Protein AF-Q3Z8H6-F1 (afdb_monomer_lite)

Organism: Dehalococcoides mccartyi (strain ATCC BAA-2266 / KCTC 15142 / 195) (NCBI:txid243164)

Foldseek 3Di:
DVVVLVVQLVVLVVQLVVLVVQVCVLVPDDCSVVDPCSVVSVVVSVVSNVVSVVSNVVSVVVVVVVD

Secondary structure (DSSP, 8-state):
-HHHHHHHHHHHHHHHHHHHHHHHHHHHSTTGGGSTTHHHHHHHHHHHHHHHHHHHHHHHHHHHTT-

Sequence (67 aa):
MEKELADSMMSCLDELSKVLSRRRELLSKKGACEDYYFYYDLAAIDEEETKALNKLNELGQTGDTAE

Radius of gyration: 15.62 Å; chains: 1; bounding box: 38×13×42 Å

Structure (mmCIF, N/CA/C/O backbone):
data_AF-Q3Z8H6-F1
#
_entry.id   AF-Q3Z8H6-F1
#
loop_
_atom_site.group_PDB
_atom_site.id
_atom_site.type_symbol
_atom_site.label_atom_id
_atom_site.label_alt_id
_atom_site.label_comp_id
_atom_site.label_asym_id
_atom_site.label_entity_id
_atom_site.label_seq_id
_atom_site.pdbx_PDB_ins_code
_atom_site.Cartn_x
_atom_site.Cartn_y
_atom_site.Cartn_z
_atom_site.occupancy
_atom_site.B_iso_or_equiv
_atom_site.auth_seq_id
_atom_site.auth_comp_id
_atom_site.auth_asym_id
_atom_site.auth_atom_id
_atom_site.pdbx_PDB_model_num
ATOM 1 N N . MET A 1 1 ? -13.451 -5.932 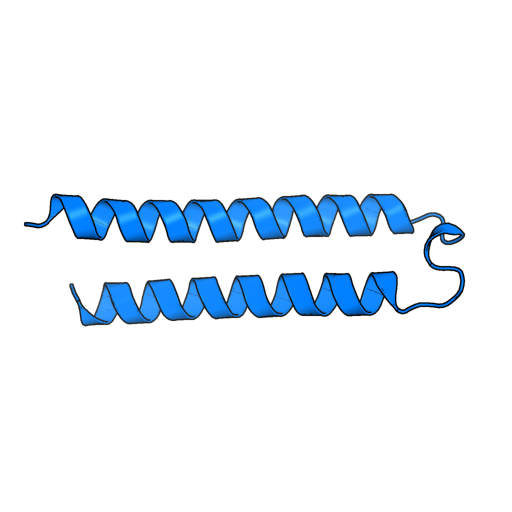23.631 1.00 67.81 1 MET A N 1
ATOM 2 C CA . MET A 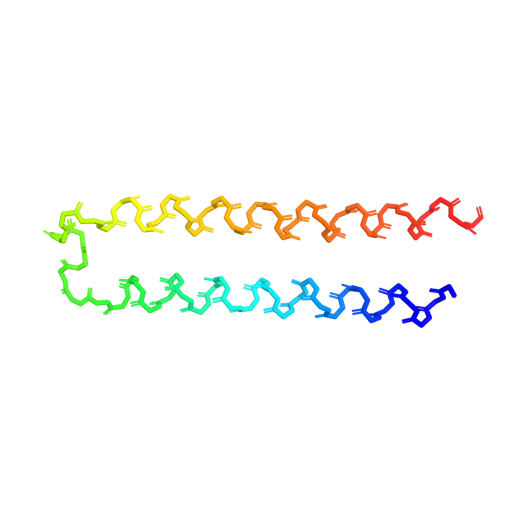1 1 ? -13.697 -4.719 22.829 1.00 67.81 1 MET A CA 1
ATOM 3 C C . MET A 1 1 ? -12.437 -3.876 22.648 1.00 67.81 1 MET A C 1
ATOM 5 O O . MET A 1 1 ? -11.855 -3.983 21.584 1.00 67.81 1 MET A O 1
ATOM 9 N N . GLU A 1 2 ? -11.927 -3.141 23.648 1.00 78.31 2 GLU A N 1
ATOM 10 C CA . GLU A 1 2 ? -10.738 -2.269 23.455 1.00 78.31 2 GLU A CA 1
ATOM 11 C C . GLU A 1 2 ? -9.466 -3.018 23.021 1.00 78.31 2 GLU A C 1
ATOM 13 O O . GLU A 1 2 ? -8.783 -2.600 22.090 1.00 78.31 2 GLU A O 1
ATOM 18 N N . LYS A 1 3 ? -9.165 -4.164 23.648 1.00 84.19 3 LYS A N 1
ATOM 19 C CA . LYS A 1 3 ? -8.005 -4.990 23.273 1.00 84.19 3 LYS A CA 1
ATOM 20 C C . LYS A 1 3 ? -8.113 -5.538 21.845 1.00 84.19 3 LYS A C 1
ATOM 22 O O . LYS A 1 3 ? -7.143 -5.508 21.105 1.00 84.19 3 LYS A O 1
ATOM 27 N N . GLU A 1 4 ? -9.298 -6.000 21.451 1.00 86.50 4 GLU A N 1
ATOM 28 C CA . GLU A 1 4 ? -9.544 -6.536 20.104 1.00 86.50 4 GLU A CA 1
ATOM 29 C C . GLU A 1 4 ? -9.458 -5.438 19.038 1.00 86.50 4 GLU A C 1
ATOM 31 O O . GLU A 1 4 ? -8.947 -5.680 17.944 1.00 86.50 4 GLU A O 1
ATOM 36 N N . LEU A 1 5 ? -9.910 -4.223 19.367 1.00 86.12 5 LEU A N 1
ATOM 37 C CA . LEU A 1 5 ? -9.758 -3.048 18.514 1.00 86.12 5 LEU A CA 1
ATOM 38 C C . LEU A 1 5 ? -8.279 -2.682 18.343 1.00 86.12 5 LEU A C 1
ATOM 40 O O . LEU A 1 5 ? -7.827 -2.496 17.216 1.00 86.12 5 LEU A O 1
ATOM 44 N N . ALA A 1 6 ? -7.513 -2.648 19.436 1.00 88.00 6 ALA A N 1
ATOM 45 C CA . ALA A 1 6 ? -6.079 -2.366 19.403 1.00 88.00 6 ALA A CA 1
ATOM 46 C C . ALA A 1 6 ? -5.297 -3.417 18.596 1.00 88.00 6 ALA A C 1
ATOM 48 O O . ALA A 1 6 ? -4.473 -3.051 17.756 1.00 88.00 6 ALA A O 1
ATOM 49 N N . ASP A 1 7 ? -5.593 -4.705 18.789 1.00 90.88 7 ASP A N 1
ATOM 50 C CA . ASP A 1 7 ? -4.984 -5.801 18.025 1.00 90.88 7 ASP A CA 1
ATOM 51 C C . ASP A 1 7 ? -5.324 -5.678 16.523 1.00 90.88 7 ASP A C 1
ATOM 53 O O . ASP A 1 7 ? -4.454 -5.826 15.659 1.00 90.88 7 ASP A O 1
ATOM 57 N N . SER A 1 8 ? -6.572 -5.316 16.199 1.00 89.94 8 SER A N 1
ATOM 58 C CA . SER A 1 8 ? -7.028 -5.104 14.816 1.00 89.94 8 SER A CA 1
ATOM 59 C C . SER A 1 8 ? -6.365 -3.890 14.156 1.00 89.94 8 SER A C 1
ATOM 61 O O . SER A 1 8 ? -5.939 -3.970 13.001 1.00 89.94 8 SER A O 1
ATOM 63 N N . MET A 1 9 ? -6.224 -2.779 14.885 1.00 90.38 9 MET A N 1
ATOM 64 C CA . MET A 1 9 ? -5.510 -1.587 14.420 1.00 90.38 9 MET A CA 1
ATOM 65 C C . MET A 1 9 ? -4.029 -1.885 14.185 1.00 90.38 9 MET A C 1
ATOM 67 O O . MET A 1 9 ? -3.486 -1.518 13.144 1.00 90.38 9 MET A O 1
ATOM 71 N N . MET A 1 10 ? -3.382 -2.596 15.112 1.00 92.44 10 MET A N 1
ATOM 72 C CA . MET A 1 10 ? -1.970 -2.957 14.995 1.00 92.44 10 MET A CA 1
ATOM 73 C C . MET A 1 10 ? -1.717 -3.856 13.778 1.00 92.44 10 MET A C 1
ATOM 75 O O . MET A 1 10 ? -0.749 -3.635 13.051 1.00 92.44 10 MET A O 1
ATOM 79 N N . SER A 1 11 ? -2.625 -4.795 13.489 1.00 92.81 11 SER A N 1
ATOM 80 C CA . SER A 1 11 ? -2.574 -5.604 12.264 1.00 92.81 11 SER A CA 1
ATOM 81 C C . SER A 1 11 ? -2.687 -4.752 10.994 1.00 92.81 11 SER A C 1
ATOM 83 O O . SER A 1 11 ? -1.937 -4.972 10.047 1.00 92.81 11 SER A O 1
ATOM 85 N N . CYS A 1 12 ? -3.590 -3.765 10.958 1.00 92.94 12 CYS A N 1
ATOM 86 C CA . CYS A 1 12 ? -3.737 -2.881 9.791 1.00 92.94 12 CYS A CA 1
ATOM 87 C C . CYS A 1 12 ? -2.497 -2.003 9.578 1.00 92.94 12 CYS A C 1
ATOM 89 O O . CYS A 1 12 ? -2.071 -1.781 8.445 1.00 92.94 12 CYS A O 1
ATOM 91 N N . LEU A 1 13 ? -1.887 -1.523 10.664 1.00 93.31 13 LEU A N 1
ATOM 92 C CA . LEU A 1 13 ? -0.648 -0.749 10.602 1.00 93.31 13 LEU A CA 1
ATOM 93 C C . LEU A 1 13 ? 0.536 -1.596 10.108 1.00 93.31 13 LEU A C 1
ATOM 95 O O . LEU A 1 13 ? 1.363 -1.096 9.344 1.00 93.31 13 LEU A O 1
ATOM 99 N N . ASP A 1 14 ? 0.609 -2.874 10.489 1.00 95.50 14 ASP A N 1
ATOM 100 C CA . ASP A 1 14 ? 1.613 -3.810 9.966 1.00 95.50 14 ASP A CA 1
ATOM 101 C C . ASP A 1 14 ? 1.422 -4.075 8.460 1.00 95.50 14 ASP A C 1
ATOM 103 O O . ASP A 1 14 ? 2.388 -4.041 7.694 1.00 95.50 14 ASP A O 1
ATOM 107 N N . GLU A 1 15 ? 0.176 -4.258 8.008 1.00 94.06 15 GLU A N 1
ATOM 108 C CA . GLU A 1 15 ? -0.168 -4.369 6.582 1.00 94.06 15 GLU A CA 1
ATOM 109 C C . GLU A 1 15 ? 0.285 -3.119 5.799 1.00 94.06 15 GLU A C 1
ATOM 111 O O . GLU A 1 15 ? 1.017 -3.244 4.814 1.00 94.06 15 GLU A O 1
ATOM 116 N N . LEU A 1 16 ? -0.042 -1.912 6.280 1.00 95.00 16 LEU A N 1
ATOM 117 C CA . LEU A 1 16 ? 0.397 -0.647 5.669 1.00 95.00 16 LEU A CA 1
ATOM 118 C C . LEU A 1 16 ? 1.925 -0.520 5.613 1.00 95.00 16 LEU A C 1
ATOM 120 O O . LEU A 1 16 ? 2.485 -0.124 4.589 1.00 95.00 16 LEU A O 1
ATOM 124 N N . SER A 1 17 ? 2.618 -0.888 6.692 1.00 96.62 17 SER A N 1
ATOM 125 C CA . SER A 1 17 ? 4.083 -0.848 6.764 1.00 96.62 17 SER A CA 1
ATOM 126 C C . SER A 1 17 ? 4.742 -1.727 5.692 1.00 96.62 17 SER A C 1
ATOM 128 O O . SER A 1 17 ? 5.723 -1.320 5.052 1.00 96.62 17 SER A O 1
ATOM 130 N N . LYS A 1 18 ? 4.180 -2.917 5.438 1.00 96.50 18 LYS A N 1
ATOM 131 C CA . LYS A 1 18 ? 4.650 -3.831 4.383 1.00 96.50 18 LYS A CA 1
ATOM 132 C C . LYS A 1 18 ? 4.427 -3.249 2.990 1.00 96.50 18 LYS A C 1
ATOM 134 O O . LYS A 1 18 ? 5.359 -3.262 2.184 1.00 96.50 18 LYS A O 1
ATOM 139 N N . VAL A 1 19 ? 3.245 -2.687 2.728 1.00 96.56 19 VAL A N 1
ATOM 140 C CA . VAL A 1 19 ? 2.914 -2.051 1.441 1.00 96.56 19 VAL A CA 1
ATOM 141 C C . VAL A 1 19 ? 3.860 -0.883 1.147 1.00 96.56 19 VAL A C 1
ATOM 143 O O . VAL A 1 19 ? 4.479 -0.831 0.082 1.00 96.56 19 VAL A O 1
ATOM 146 N N . LEU A 1 20 ? 4.075 0.007 2.121 1.00 95.12 20 LEU A N 1
ATOM 147 C CA . LEU A 1 20 ? 5.000 1.139 1.989 1.00 95.12 20 LEU A CA 1
ATOM 148 C C . LEU A 1 20 ? 6.452 0.685 1.786 1.00 95.12 20 LEU A C 1
ATOM 150 O O . LEU A 1 20 ? 7.192 1.279 0.996 1.00 95.12 20 LEU A O 1
ATOM 154 N N . SER A 1 21 ? 6.863 -0.389 2.462 1.00 97.31 21 SER A N 1
ATOM 155 C CA . SER A 1 21 ? 8.193 -0.975 2.279 1.00 97.31 21 SER A CA 1
ATOM 156 C C . SER A 1 21 ? 8.384 -1.522 0.864 1.00 97.31 21 SER A C 1
ATOM 158 O O . SER A 1 21 ? 9.412 -1.236 0.247 1.00 97.31 21 SER A O 1
ATOM 160 N N . ARG A 1 22 ? 7.382 -2.227 0.325 1.00 96.19 22 ARG A N 1
ATOM 161 C CA . ARG A 1 22 ? 7.382 -2.741 -1.051 1.00 96.19 22 ARG A CA 1
ATOM 162 C C . ARG A 1 22 ? 7.397 -1.606 -2.078 1.00 96.19 22 ARG A C 1
ATOM 164 O O . ARG A 1 22 ? 8.175 -1.667 -3.027 1.00 96.19 22 ARG A O 1
ATOM 171 N N . ARG A 1 23 ? 6.624 -0.533 -1.857 1.00 96.06 23 ARG A N 1
ATOM 172 C CA . ARG A 1 23 ? 6.667 0.682 -2.695 1.00 96.06 23 ARG A CA 1
ATOM 173 C C . ARG A 1 23 ? 8.072 1.267 -2.741 1.00 96.06 23 ARG A C 1
ATOM 175 O O . ARG A 1 23 ? 8.603 1.526 -3.817 1.00 96.06 23 ARG A O 1
ATOM 182 N N . ARG A 1 24 ? 8.685 1.464 -1.572 1.00 96.38 24 ARG A N 1
ATOM 183 C CA . ARG A 1 24 ? 10.046 2.003 -1.471 1.00 96.38 24 ARG A CA 1
ATOM 184 C C . ARG A 1 24 ? 11.049 1.120 -2.210 1.00 96.38 24 ARG A C 1
ATOM 186 O O . ARG A 1 24 ? 11.896 1.653 -2.917 1.00 96.38 24 ARG A O 1
ATOM 193 N N . GLU A 1 25 ? 10.956 -0.199 -2.064 1.00 95.56 25 GLU A N 1
ATOM 194 C CA . GLU A 1 25 ? 11.828 -1.136 -2.776 1.00 95.56 25 GLU A CA 1
ATOM 195 C C . GLU A 1 25 ? 11.663 -1.016 -4.296 1.00 95.56 25 GLU A C 1
ATOM 197 O O . GLU A 1 25 ? 12.661 -0.831 -4.995 1.00 95.56 25 GLU A O 1
ATOM 202 N N . LEU A 1 26 ? 10.424 -1.036 -4.800 1.00 94.38 26 LEU A N 1
ATOM 203 C CA . LEU A 1 26 ? 10.121 -0.898 -6.227 1.00 94.38 26 LEU A CA 1
ATOM 204 C C . LEU A 1 26 ? 10.707 0.400 -6.802 1.00 94.38 26 LEU A C 1
ATOM 206 O O . LEU A 1 26 ? 11.405 0.366 -7.814 1.00 94.38 26 LEU A O 1
ATOM 210 N N . LEU A 1 27 ? 10.485 1.527 -6.120 1.00 92.62 27 LEU A N 1
ATOM 211 C CA . LEU A 1 27 ? 10.972 2.846 -6.539 1.00 92.62 27 LEU A CA 1
ATOM 212 C C . LEU A 1 27 ? 12.493 3.013 -6.396 1.00 92.62 27 LEU A C 1
ATOM 214 O O . LEU A 1 27 ? 13.079 3.864 -7.062 1.00 92.62 27 LEU A O 1
ATOM 218 N N . SER A 1 28 ? 13.144 2.224 -5.536 1.00 94.06 28 SER A N 1
ATOM 219 C CA . SER A 1 28 ? 14.596 2.295 -5.319 1.00 94.06 28 SER A CA 1
ATOM 220 C C . SER A 1 28 ? 15.420 1.625 -6.422 1.00 94.06 28 SER A C 1
ATOM 222 O O . SER A 1 28 ? 16.626 1.865 -6.525 1.00 94.06 28 SER A O 1
ATOM 224 N N . LYS A 1 29 ? 14.793 0.786 -7.257 1.00 91.88 29 LYS A N 1
ATOM 225 C CA . LYS A 1 29 ? 15.479 0.099 -8.353 1.00 91.88 29 LYS A CA 1
ATOM 226 C C . LYS A 1 29 ? 15.893 1.119 -9.418 1.00 91.88 29 LYS A C 1
ATOM 228 O O . LYS A 1 29 ? 15.089 1.897 -9.926 1.00 91.88 29 LYS A O 1
ATOM 233 N N . LYS A 1 30 ? 17.175 1.124 -9.784 1.00 90.00 30 LYS A N 1
ATOM 234 C CA . LYS A 1 30 ? 17.665 1.972 -10.878 1.00 90.00 30 LYS A CA 1
ATOM 235 C C . LYS A 1 30 ? 16.988 1.546 -12.184 1.00 90.00 30 LYS A C 1
ATOM 237 O O . LYS A 1 30 ? 17.019 0.367 -12.512 1.00 90.00 30 LYS A O 1
ATOM 242 N N . GLY A 1 31 ? 16.409 2.502 -12.909 1.00 87.94 31 GLY A N 1
ATOM 243 C CA . GLY A 1 31 ? 15.656 2.209 -14.132 1.00 87.94 31 GLY A CA 1
ATOM 244 C C . GLY A 1 31 ? 14.332 1.485 -13.870 1.00 87.94 31 GLY A C 1
ATOM 245 O O . GLY A 1 31 ? 13.830 0.833 -14.772 1.00 87.94 31 GLY A O 1
ATOM 246 N N . ALA A 1 32 ? 13.757 1.570 -12.660 1.00 84.38 32 ALA A N 1
ATOM 247 C CA . ALA A 1 32 ? 12.519 0.864 -12.323 1.00 84.38 32 ALA A CA 1
ATOM 248 C C . ALA A 1 32 ? 11.401 1.092 -13.352 1.00 84.38 32 ALA A C 1
ATOM 250 O O . ALA A 1 32 ? 10.742 0.142 -13.737 1.00 84.38 32 ALA A O 1
ATOM 251 N N . CYS A 1 33 ? 11.234 2.318 -13.858 1.00 87.12 33 CYS A N 1
ATOM 252 C CA . CYS A 1 33 ? 10.212 2.644 -14.857 1.00 87.12 33 CYS A CA 1
ATOM 253 C C . CYS A 1 33 ? 10.445 2.038 -16.253 1.00 87.12 33 CYS A C 1
ATOM 255 O O . CYS A 1 33 ? 9.555 2.115 -17.096 1.00 87.12 33 CYS A O 1
ATOM 257 N N . GLU A 1 34 ? 11.622 1.463 -16.508 1.00 91.25 34 GLU A N 1
ATOM 258 C CA . GLU A 1 34 ? 11.957 0.757 -17.749 1.00 91.25 34 GLU A CA 1
ATOM 259 C C . GLU A 1 34 ? 11.533 -0.723 -17.689 1.00 91.25 34 GLU A C 1
ATOM 261 O O . GLU A 1 34 ? 11.470 -1.388 -18.723 1.00 91.25 34 GLU A O 1
ATOM 266 N N . ASP A 1 35 ? 11.218 -1.241 -16.494 1.00 90.12 35 ASP A N 1
ATOM 267 C CA . ASP A 1 35 ? 10.644 -2.573 -16.317 1.00 90.12 35 ASP A CA 1
ATOM 268 C C . ASP A 1 35 ? 9.196 -2.589 -16.830 1.00 90.12 35 ASP A C 1
ATOM 270 O O . ASP A 1 35 ? 8.357 -1.780 -16.426 1.00 90.12 35 ASP A O 1
ATOM 274 N N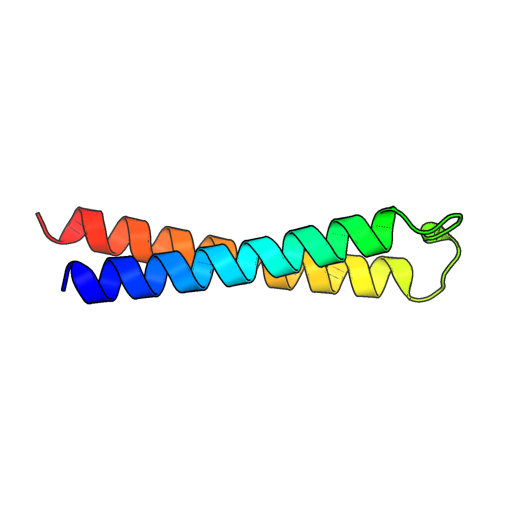 . TYR A 1 36 ? 8.895 -3.547 -17.709 1.00 89.31 36 TYR A N 1
ATOM 275 C CA . TYR A 1 36 ? 7.573 -3.740 -18.304 1.00 89.31 36 TYR A CA 1
ATOM 276 C C . TYR A 1 36 ? 6.456 -3.850 -17.254 1.00 89.31 36 TYR A C 1
ATOM 278 O O . TYR A 1 36 ? 5.340 -3.384 -17.488 1.00 89.31 36 TYR A O 1
ATOM 286 N N . TYR A 1 37 ? 6.750 -4.438 -16.091 1.00 93.19 37 TYR A N 1
ATOM 287 C CA . TYR A 1 37 ? 5.760 -4.649 -15.036 1.00 93.19 37 TYR A CA 1
ATOM 288 C C . TYR A 1 37 ? 5.698 -3.526 -14.000 1.00 93.19 37 TYR A C 1
ATOM 290 O O . TYR A 1 37 ? 4.798 -3.538 -13.165 1.00 93.19 37 TYR A O 1
ATOM 298 N N . PHE A 1 38 ? 6.570 -2.517 -14.073 1.00 93.75 38 PHE A N 1
ATOM 299 C CA . PHE A 1 38 ? 6.681 -1.479 -13.044 1.00 93.75 38 PHE A CA 1
ATOM 300 C C . PHE A 1 38 ? 5.355 -0.800 -12.701 1.00 93.75 38 PHE A C 1
ATOM 302 O O . PHE A 1 38 ? 4.996 -0.685 -11.532 1.00 93.75 38 PHE A O 1
ATOM 309 N N . TYR A 1 39 ? 4.608 -0.364 -13.716 1.00 93.62 39 TYR A N 1
ATOM 310 C CA . TYR A 1 39 ? 3.340 0.331 -13.497 1.00 93.62 39 TYR A CA 1
ATOM 311 C C . TYR A 1 39 ? 2.228 -0.608 -13.018 1.00 93.62 39 TYR A C 1
ATOM 313 O O . TYR A 1 39 ? 1.350 -0.170 -12.280 1.00 93.62 39 TYR A O 1
ATOM 321 N N . TYR A 1 40 ? 2.278 -1.891 -13.390 1.00 95.50 40 TYR A N 1
ATOM 322 C CA . TYR A 1 40 ? 1.353 -2.897 -12.868 1.00 95.50 40 TYR A CA 1
ATOM 323 C C . TYR A 1 40 ? 1.629 -3.185 -11.391 1.00 95.50 40 TYR A C 1
ATOM 325 O O . TYR A 1 40 ? 0.698 -3.198 -10.588 1.00 95.50 40 TYR A O 1
ATOM 333 N N . ASP A 1 41 ? 2.901 -3.341 -11.020 1.00 95.38 41 ASP A N 1
ATOM 334 C CA . ASP A 1 41 ? 3.312 -3.520 -9.629 1.00 95.38 41 ASP A CA 1
ATOM 335 C C . ASP A 1 41 ? 2.967 -2.292 -8.782 1.00 95.38 41 ASP A C 1
ATOM 337 O O . ASP A 1 41 ? 2.493 -2.436 -7.656 1.00 95.38 41 ASP A O 1
ATOM 341 N N . LEU A 1 42 ? 3.154 -1.085 -9.326 1.00 95.56 42 LEU A N 1
ATOM 342 C CA . LEU A 1 42 ? 2.791 0.153 -8.643 1.00 95.56 42 LEU A CA 1
ATOM 343 C C . LEU A 1 42 ? 1.274 0.255 -8.428 1.00 95.56 42 LEU A C 1
ATOM 345 O O . LEU A 1 42 ? 0.843 0.541 -7.317 1.00 95.56 42 LEU A O 1
ATOM 349 N N . ALA A 1 43 ? 0.467 -0.058 -9.445 1.00 96.19 43 ALA A N 1
ATOM 350 C CA . ALA A 1 43 ? -0.990 -0.057 -9.321 1.00 96.19 43 ALA A CA 1
ATOM 351 C C . ALA A 1 43 ? -1.497 -1.097 -8.305 1.00 96.19 43 ALA A C 1
ATOM 353 O O . ALA A 1 43 ? -2.418 -0.814 -7.541 1.00 96.19 43 ALA A O 1
ATOM 354 N N . ALA A 1 44 ? -0.878 -2.281 -8.253 1.00 96.69 44 ALA A N 1
ATOM 355 C CA . ALA A 1 44 ? -1.206 -3.293 -7.251 1.00 96.69 44 ALA A CA 1
ATOM 356 C C . ALA A 1 44 ? -0.891 -2.805 -5.825 1.00 96.69 44 ALA A C 1
ATOM 358 O O . ALA A 1 44 ? -1.690 -2.997 -4.911 1.00 96.69 44 ALA A O 1
ATOM 359 N N . ILE A 1 45 ? 0.243 -2.122 -5.644 1.00 96.75 45 ILE A N 1
ATOM 360 C CA . IL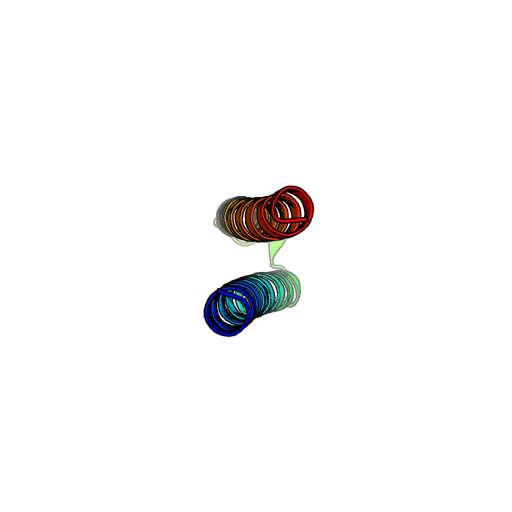E A 1 45 ? 0.622 -1.494 -4.371 1.00 96.75 45 ILE A CA 1
ATOM 361 C C . ILE A 1 45 ? -0.383 -0.401 -3.975 1.00 96.75 45 ILE A C 1
ATOM 363 O O . ILE A 1 45 ? -0.772 -0.340 -2.810 1.00 96.75 45 ILE A O 1
ATOM 367 N N . ASP A 1 46 ? -0.828 0.434 -4.917 1.00 96.38 46 ASP A N 1
ATOM 368 C CA . ASP A 1 46 ? -1.825 1.485 -4.663 1.00 96.38 46 ASP A CA 1
ATOM 369 C C . ASP A 1 46 ? -3.176 0.894 -4.211 1.00 96.38 46 ASP A C 1
ATOM 371 O O . ASP A 1 46 ? -3.832 1.420 -3.305 1.00 96.38 46 ASP A O 1
ATOM 375 N N . GLU A 1 47 ? -3.588 -0.230 -4.806 1.00 96.94 47 GLU A N 1
ATOM 376 C CA . GLU A 1 47 ? -4.806 -0.945 -4.416 1.00 96.94 47 GLU A CA 1
ATOM 377 C C . GLU A 1 47 ? -4.683 -1.563 -3.011 1.00 96.94 47 GLU A C 1
ATOM 379 O O . GLU A 1 47 ? -5.604 -1.440 -2.197 1.00 96.94 47 GLU A O 1
ATOM 384 N N . GLU A 1 48 ? -3.550 -2.206 -2.708 1.00 96.00 48 GLU A N 1
ATOM 385 C CA . GLU A 1 48 ? -3.248 -2.761 -1.381 1.00 96.00 48 GLU A CA 1
ATOM 386 C C . GLU A 1 48 ? -3.235 -1.662 -0.301 1.00 96.00 48 GLU A C 1
ATOM 388 O O . GLU A 1 48 ? -3.849 -1.831 0.756 1.00 96.00 48 GLU A O 1
ATOM 393 N N . GLU A 1 49 ? -2.605 -0.514 -0.581 1.00 95.50 49 GLU A N 1
ATOM 394 C CA . GLU A 1 49 ? -2.564 0.641 0.326 1.00 95.50 49 GLU A CA 1
ATOM 395 C C . GLU A 1 49 ? -3.973 1.169 0.608 1.00 95.50 49 GLU A C 1
ATOM 397 O O . GLU A 1 49 ? -4.356 1.345 1.765 1.00 95.50 49 GLU A O 1
ATOM 402 N N . THR A 1 50 ? -4.772 1.362 -0.444 1.00 95.69 50 THR A N 1
ATOM 403 C CA . THR A 1 50 ? -6.142 1.879 -0.325 1.00 95.69 50 THR A CA 1
ATOM 404 C C . THR A 1 50 ? -7.012 0.965 0.537 1.00 95.69 50 THR A C 1
ATOM 406 O O . THR A 1 50 ? -7.745 1.441 1.405 1.00 95.69 50 THR A O 1
ATOM 409 N N . LYS A 1 51 ? -6.918 -0.358 0.348 1.00 94.19 51 LYS A N 1
ATOM 410 C CA . LYS A 1 51 ? -7.667 -1.335 1.155 1.00 94.19 51 LYS A CA 1
ATOM 411 C C . LYS A 1 51 ? -7.290 -1.264 2.633 1.00 94.19 51 LYS A C 1
ATOM 413 O O . LYS A 1 51 ? -8.179 -1.245 3.483 1.00 94.19 51 LYS A O 1
ATOM 418 N N . ALA A 1 52 ? -5.996 -1.198 2.938 1.00 92.06 52 ALA A N 1
ATOM 419 C CA . ALA A 1 52 ? -5.525 -1.143 4.317 1.00 92.06 52 ALA A CA 1
ATOM 420 C C . ALA A 1 52 ? -5.895 0.188 5.004 1.00 92.06 52 ALA A C 1
ATOM 422 O O . ALA A 1 52 ? -6.303 0.185 6.167 1.00 92.06 52 ALA A O 1
ATOM 423 N N . LEU A 1 53 ? -5.847 1.312 4.277 1.00 93.25 53 LEU A N 1
ATOM 424 C CA . LEU A 1 53 ? -6.303 2.614 4.777 1.00 93.25 53 LEU A CA 1
ATOM 425 C C . LEU A 1 53 ? -7.812 2.643 5.038 1.00 93.25 53 LEU A C 1
ATOM 427 O O . LEU A 1 53 ? -8.235 3.136 6.082 1.00 93.25 53 LEU A O 1
ATOM 431 N N . ASN A 1 54 ? -8.623 2.088 4.13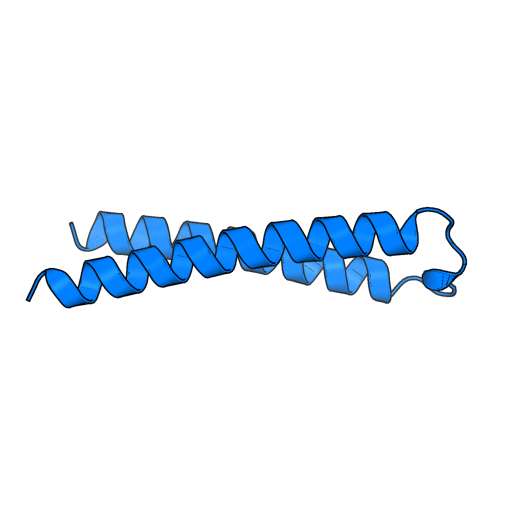3 1.00 93.38 54 ASN A N 1
ATOM 432 C CA . ASN A 1 54 ? -10.073 2.011 4.322 1.00 93.38 54 ASN A CA 1
ATOM 433 C C . ASN A 1 54 ? -10.426 1.186 5.563 1.00 93.38 54 ASN A C 1
ATOM 435 O O . ASN A 1 54 ? -11.203 1.644 6.395 1.00 93.38 54 ASN A O 1
ATOM 439 N N . LYS A 1 55 ? -9.782 0.028 5.741 1.00 91.88 55 LYS A N 1
ATOM 440 C CA . LYS A 1 55 ? -9.961 -0.821 6.925 1.00 91.88 55 LYS A CA 1
ATOM 441 C C . LYS A 1 55 ? -9.575 -0.093 8.218 1.00 91.88 55 LYS A C 1
ATOM 443 O O . LYS A 1 55 ? -10.283 -0.192 9.215 1.00 91.88 55 LYS A O 1
ATOM 448 N N . LEU A 1 56 ? -8.481 0.674 8.208 1.00 90.94 56 LEU A N 1
ATOM 449 C CA . LEU A 1 56 ? -8.076 1.479 9.363 1.00 90.94 56 LEU A CA 1
ATOM 450 C C . LEU A 1 56 ? -9.091 2.594 9.672 1.00 90.94 56 LEU A C 1
ATOM 452 O O . LEU A 1 56 ? -9.398 2.836 10.837 1.00 90.94 56 LEU A O 1
ATOM 456 N N . ASN A 1 57 ? -9.629 3.248 8.639 1.00 90.12 57 ASN A N 1
ATOM 457 C CA . ASN A 1 57 ? -10.651 4.284 8.782 1.00 90.12 57 ASN A CA 1
ATOM 458 C C . ASN A 1 57 ? -11.965 3.715 9.345 1.00 90.12 57 ASN A C 1
ATOM 460 O O . ASN A 1 57 ? -12.540 4.297 10.259 1.00 90.12 57 ASN A O 1
ATOM 464 N N . GLU A 1 58 ? -12.403 2.550 8.859 1.00 91.19 58 GLU A N 1
ATOM 465 C CA . GLU A 1 58 ? -13.569 1.831 9.390 1.00 91.19 58 GLU A CA 1
ATOM 466 C C . GLU A 1 58 ? -13.394 1.500 10.879 1.00 91.19 58 GLU A C 1
ATOM 468 O O . GLU A 1 58 ? -14.296 1.766 11.673 1.00 91.19 58 GLU A O 1
ATOM 473 N N . LEU A 1 59 ? -12.214 1.002 11.277 1.00 88.81 59 LEU A N 1
ATOM 474 C CA . LEU A 1 59 ? -11.896 0.726 12.684 1.00 88.81 59 LEU A CA 1
ATOM 475 C C . LEU A 1 59 ? -11.941 1.995 13.551 1.00 88.81 59 LEU A C 1
ATOM 477 O O . LEU A 1 59 ? -12.456 1.950 14.669 1.00 88.81 59 LEU A O 1
ATOM 481 N N . GLY A 1 60 ? -11.435 3.121 13.037 1.00 82.94 60 GLY A N 1
ATOM 482 C CA . GLY A 1 60 ? -11.514 4.421 13.710 1.00 82.94 60 GLY A CA 1
ATOM 483 C C . GLY A 1 60 ? -12.957 4.889 13.918 1.00 82.94 60 GLY A C 1
ATOM 484 O O . GLY A 1 60 ? -13.320 5.287 15.020 1.00 82.94 60 GLY A O 1
ATOM 485 N N . GLN A 1 61 ? -13.809 4.744 12.899 1.00 82.75 61 GLN A N 1
ATOM 486 C CA . GLN A 1 61 ? -15.223 5.134 12.966 1.00 82.75 61 GLN A CA 1
ATOM 487 C C . GLN A 1 61 ? -16.047 4.248 13.908 1.00 82.75 61 GLN A C 1
ATOM 489 O O . GLN A 1 61 ? -16.918 4.753 14.613 1.00 82.75 61 GLN A O 1
ATOM 494 N N . THR A 1 62 ? -15.768 2.940 13.972 1.00 68.12 62 THR A N 1
ATOM 495 C CA . THR A 1 62 ? -16.423 2.056 14.953 1.00 68.12 62 THR A CA 1
ATOM 496 C C . THR A 1 62 ? -16.055 2.386 16.399 1.00 68.12 62 THR A C 1
ATOM 498 O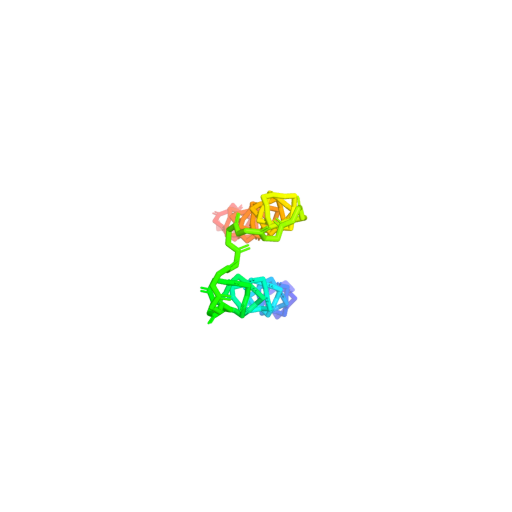 O . THR A 1 62 ? -16.858 2.117 17.291 1.00 68.12 62 THR A O 1
ATOM 501 N N . GLY A 1 63 ? -14.878 2.980 16.631 1.00 59.53 63 GLY A N 1
ATOM 502 C CA . GLY A 1 63 ? -14.472 3.484 17.944 1.00 59.53 63 GLY A CA 1
ATOM 503 C C . GLY A 1 63 ? -15.292 4.696 18.393 1.00 59.53 63 GLY A C 1
ATOM 504 O O . GLY A 1 63 ? -15.713 4.736 19.543 1.00 59.53 63 GLY A O 1
ATOM 505 N N . ASP A 1 64 ? -15.596 5.621 17.475 1.00 58.03 64 ASP A N 1
ATOM 506 C CA . ASP A 1 64 ? -16.355 6.851 17.767 1.00 58.03 64 ASP A CA 1
ATOM 507 C C . ASP A 1 64 ? -17.855 6.606 18.017 1.00 58.03 64 ASP A C 1
ATOM 509 O O . ASP A 1 64 ? -18.508 7.373 18.716 1.00 58.03 64 ASP A O 1
ATOM 513 N N . THR A 1 65 ? -18.439 5.541 17.458 1.00 52.59 65 THR A N 1
ATOM 514 C CA . THR A 1 65 ? -19.869 5.214 17.654 1.00 52.59 65 THR A CA 1
ATOM 515 C C . THR A 1 65 ? -20.179 4.423 18.930 1.00 52.59 65 THR A C 1
ATOM 517 O O . THR A 1 65 ? -21.342 4.101 19.171 1.00 52.59 65 THR A O 1
ATOM 520 N N . ALA A 1 66 ? -19.161 4.061 19.715 1.00 51.19 66 ALA A N 1
ATOM 521 C CA . ALA A 1 66 ? -19.311 3.276 20.942 1.00 51.19 66 ALA A CA 1
ATOM 522 C C . ALA A 1 66 ? -19.332 4.123 22.236 1.00 51.19 66 ALA A C 1
ATOM 524 O O . ALA A 1 66 ? -19.382 3.534 23.318 1.00 51.19 66 ALA A O 1
ATOM 525 N N . GLU A 1 67 ? -19.317 5.461 22.132 1.00 43.47 67 GLU A N 1
ATOM 526 C CA . GLU A 1 67 ? -19.510 6.417 23.245 1.00 43.47 67 GLU A CA 1
ATOM 527 C C . GLU A 1 67 ? -20.978 6.820 23.466 1.00 43.47 67 GLU A C 1
ATOM 529 O O . GLU A 1 67 ? -21.692 7.125 22.481 1.00 43.47 67 GLU A O 1
#

pLDDT: mean 88.64, std 11.73, range [43.47, 97.31]